Protein AF-A0A9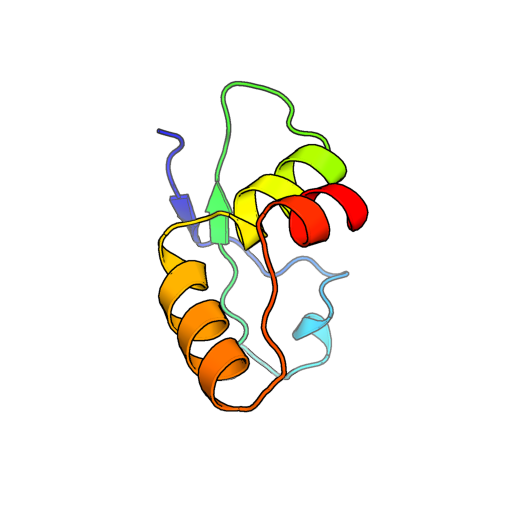62HZV5-F1 (afdb_monomer)

Secondary structure (DSSP, 8-state):
-PPEEE-PPPTTSGGGGS-STTSS---EEE--SS---HHHHHHHHHHSTTTHHHHHHHHHTT----HHHHHH--

Mean predicted aligned error: 6.72 Å

Sequence (74 aa):
MGAIGPCELPSQALLARYGPPKDFVDAYRCELARTVTQAEYVEQFYRSAAFRPERLLLGLFGHGAGDTDAAALA

Radius of gyration: 15.66 Å; Cα contacts (8 Å, |Δi|>4): 63; chains: 1; bounding box: 39×24×37 Å

Solvent-accessible surface area (backbone atoms only — not comparable to full-atom values): 4688 Å² total; per-residue (Å²): 132,55,66,74,43,81,48,79,65,55,86,85,40,85,58,59,81,54,72,70,93,86,47,101,58,88,34,74,45,67,57,65,101,62,93,76,54,71,35,60,50,51,26,50,54,65,63,28,78,85,39,46,62,57,39,51,54,33,36,76,73,76,58,58,68,55,68,70,56,31,59,73,74,71

pLDDT: mean 85.52, std 8.75, range [56.22, 93.5]

Foldseek 3Di:
DWDKDWDDQDCPDPCVPPDPDVDPRTHIDTDDPDDDDPLNVQLCVCVDPVNVVVLVVCVVVVNHDDSVNSNVVD

Structure (mmCIF, N/CA/C/O backbone):
data_AF-A0A962HZV5-F1
#
_entry.id   AF-A0A962HZV5-F1
#
loop_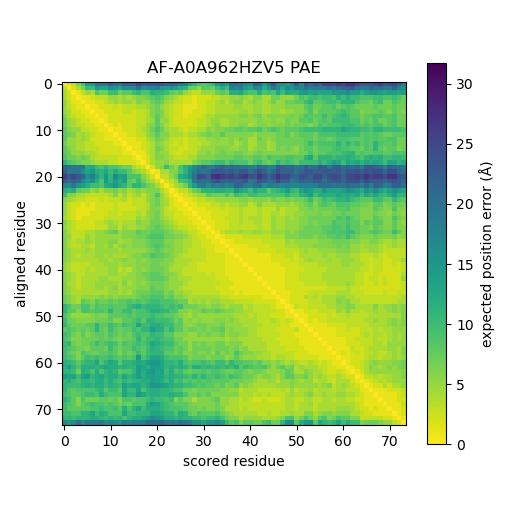
_atom_site.group_PDB
_atom_site.id
_atom_site.type_symbol
_atom_site.label_atom_id
_atom_site.label_alt_id
_atom_site.label_comp_id
_atom_site.label_asym_id
_atom_site.label_entity_id
_atom_site.label_seq_id
_atom_site.pdbx_PDB_ins_code
_atom_site.Cartn_x
_atom_site.Cartn_y
_atom_site.Cartn_z
_atom_site.occupancy
_atom_site.B_iso_or_equiv
_atom_site.auth_seq_id
_atom_site.auth_comp_id
_atom_site.auth_asym_id
_atom_site.auth_atom_id
_atom_site.pdbx_PDB_model_num
ATOM 1 N N . MET A 1 1 ? -15.813 5.708 -7.956 1.00 56.22 1 MET A N 1
ATOM 2 C CA . MET A 1 1 ? -14.859 5.334 -6.889 1.00 56.22 1 MET A CA 1
ATOM 3 C C . MET A 1 1 ? -15.595 4.451 -5.904 1.00 56.22 1 MET A C 1
ATOM 5 O O . MET A 1 1 ? -16.711 4.809 -5.550 1.00 56.22 1 MET A O 1
ATOM 9 N N . GLY A 1 2 ? -15.026 3.303 -5.533 1.00 67.62 2 GLY A N 1
ATOM 10 C CA . GLY A 1 2 ? -15.577 2.478 -4.456 1.00 67.62 2 GLY A CA 1
ATOM 11 C C . GLY A 1 2 ? -15.492 3.215 -3.122 1.00 67.62 2 GLY A C 1
ATOM 12 O O . GLY A 1 2 ? -14.554 3.988 -2.913 1.00 67.62 2 GLY A O 1
ATOM 13 N N . ALA A 1 3 ? -16.478 3.021 -2.249 1.00 84.31 3 ALA A N 1
ATOM 14 C CA . ALA A 1 3 ? -16.412 3.546 -0.892 1.00 84.31 3 ALA A CA 1
ATOM 15 C C . ALA A 1 3 ? -15.332 2.779 -0.115 1.00 84.31 3 ALA A C 1
ATOM 17 O O . ALA A 1 3 ? -15.310 1.548 -0.140 1.00 84.31 3 ALA A O 1
ATOM 18 N N . ILE A 1 4 ? -14.438 3.510 0.551 1.00 91.06 4 ILE A N 1
ATOM 19 C CA . ILE A 1 4 ? -13.443 2.943 1.465 1.00 91.06 4 ILE A CA 1
ATOM 20 C C . ILE A 1 4 ? -14.012 3.066 2.876 1.00 91.06 4 ILE A C 1
ATOM 22 O O . ILE A 1 4 ? -14.436 4.153 3.270 1.00 91.06 4 ILE A O 1
ATOM 26 N N . GLY A 1 5 ? -14.023 1.970 3.629 1.00 93.50 5 GLY A N 1
ATOM 27 C CA . GLY A 1 5 ? -14.512 1.944 5.005 1.00 93.50 5 GLY A CA 1
ATOM 28 C C . GLY A 1 5 ? -13.646 1.072 5.913 1.00 93.50 5 GLY A C 1
ATOM 29 O O . GLY A 1 5 ? -12.930 0.200 5.415 1.00 93.50 5 GLY A O 1
ATOM 30 N N . PRO A 1 6 ? -13.688 1.305 7.236 1.00 92.12 6 PRO A N 1
ATOM 31 C CA . PRO A 1 6 ? -13.042 0.421 8.197 1.00 92.12 6 PRO A CA 1
ATOM 32 C C . PRO A 1 6 ? -13.692 -0.966 8.155 1.00 92.12 6 PRO A C 1
ATOM 34 O O . PRO A 1 6 ? -14.888 -1.099 7.883 1.00 92.12 6 PRO A O 1
ATOM 37 N N . CYS A 1 7 ? -12.915 -2.003 8.441 1.00 91.62 7 CYS A N 1
ATOM 38 C CA . CYS A 1 7 ? -13.424 -3.358 8.600 1.00 91.62 7 CYS A CA 1
ATOM 39 C C . CYS A 1 7 ? -12.733 -4.071 9.763 1.00 91.62 7 CYS A C 1
ATOM 41 O O . CYS A 1 7 ? -11.738 -3.593 10.303 1.00 91.62 7 CYS A O 1
ATOM 43 N N . GLU A 1 8 ? -13.255 -5.234 10.144 1.00 89.94 8 GLU A N 1
ATOM 44 C CA . GLU A 1 8 ? -12.545 -6.111 11.071 1.00 89.94 8 GLU A CA 1
ATOM 45 C C . GLU A 1 8 ? -11.268 -6.649 10.416 1.00 89.94 8 GLU A C 1
ATOM 47 O O . GLU A 1 8 ? -11.234 -6.908 9.207 1.00 89.94 8 GLU A O 1
ATOM 52 N N . LEU A 1 9 ? -10.213 -6.813 11.216 1.00 88.44 9 LEU A N 1
ATOM 53 C CA . LEU A 1 9 ? -8.963 -7.398 10.753 1.00 88.44 9 LEU A CA 1
ATOM 54 C C . LEU A 1 9 ? -9.204 -8.863 10.343 1.00 88.44 9 LEU A C 1
ATOM 56 O O . LEU A 1 9 ? -9.643 -9.660 11.177 1.00 88.44 9 LEU A O 1
ATOM 60 N N . PRO A 1 10 ? -8.897 -9.261 9.093 1.00 88.50 10 PRO A N 1
ATOM 61 C CA . PRO A 1 10 ? -9.045 -10.648 8.675 1.00 88.50 10 PRO A CA 1
ATOM 62 C C . PRO A 1 10 ? -8.197 -11.585 9.540 1.00 88.50 10 PRO A C 1
ATOM 64 O O . PRO A 1 10 ? -7.020 -11.324 9.776 1.00 88.50 10 PRO A O 1
ATOM 67 N N . SER A 1 11 ? -8.762 -12.722 9.947 1.00 86.62 11 SER A N 1
ATOM 68 C CA . SER A 1 11 ? -8.098 -13.693 10.837 1.00 86.62 11 SER A CA 1
ATOM 69 C C . SER A 1 11 ? -6.776 -14.250 10.293 1.00 86.62 11 SER A C 1
ATOM 71 O O . SER A 1 11 ? -5.907 -14.648 11.062 1.00 86.62 11 SER A O 1
ATOM 73 N N . GLN A 1 12 ? -6.614 -14.261 8.969 1.00 88.31 12 GLN A N 1
ATOM 74 C CA . GLN A 1 12 ? -5.411 -14.715 8.266 1.00 88.31 12 GLN A CA 1
ATOM 75 C C . GLN A 1 12 ? -4.421 -13.584 7.935 1.00 88.31 12 GLN A C 1
ATOM 77 O O . GLN A 1 12 ? -3.410 -13.824 7.276 1.00 88.31 12 GLN A O 1
ATOM 82 N N . ALA A 1 13 ? -4.703 -12.342 8.341 1.00 87.25 13 ALA A N 1
ATOM 83 C CA . ALA A 1 13 ? -3.790 -11.232 8.112 1.00 87.25 13 ALA A CA 1
ATOM 84 C C . ALA A 1 13 ? -2.496 -11.438 8.909 1.00 87.25 13 ALA A C 1
ATOM 86 O O . ALA A 1 13 ? -2.527 -11.834 10.072 1.00 87.25 13 ALA A O 1
ATOM 87 N N . LEU A 1 14 ? -1.348 -11.073 8.328 1.00 87.38 14 LEU A N 1
ATOM 88 C CA . LEU A 1 14 ? -0.060 -11.092 9.041 1.00 87.38 14 LEU A CA 1
ATOM 89 C C . LEU A 1 14 ? -0.087 -10.245 10.319 1.00 87.38 14 LEU A C 1
ATOM 91 O O . LEU A 1 14 ? 0.690 -10.494 11.239 1.00 87.38 14 LEU A O 1
ATOM 95 N N . LEU A 1 15 ? -0.982 -9.256 10.368 1.00 85.88 15 LEU A N 1
ATOM 96 C CA . LEU A 1 15 ? -1.179 -8.386 11.516 1.00 85.88 15 LEU A CA 1
ATOM 97 C C . LEU A 1 15 ? -1.933 -9.057 12.673 1.00 85.88 15 LEU A C 1
ATOM 99 O O . LEU A 1 15 ? -1.826 -8.581 13.795 1.00 85.88 15 LEU A O 1
ATOM 103 N N . ALA A 1 16 ? -2.623 -10.182 12.442 1.00 84.69 16 ALA A N 1
ATOM 104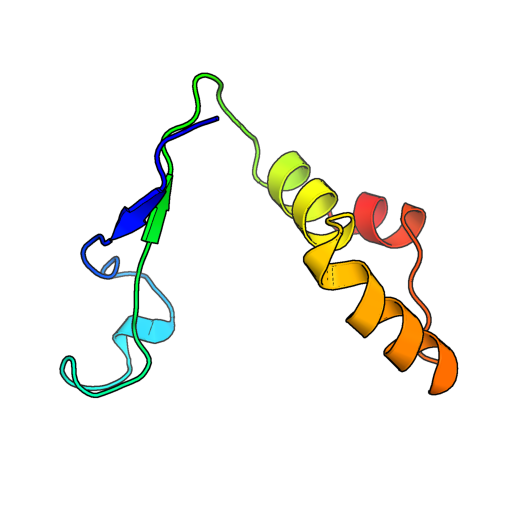 C CA . ALA A 1 16 ? -3.382 -10.900 13.472 1.00 84.69 16 ALA A CA 1
ATOM 105 C C . ALA A 1 16 ? -2.496 -11.460 14.603 1.00 84.69 16 ALA A C 1
ATOM 107 O O . ALA A 1 16 ? -2.999 -11.876 15.642 1.00 84.69 16 ALA A O 1
ATOM 108 N N . ARG A 1 17 ? -1.170 -11.470 14.404 1.00 85.31 17 ARG A N 1
ATOM 109 C CA . ARG A 1 17 ? -0.176 -11.832 15.426 1.00 85.31 17 ARG A CA 1
ATOM 110 C C . ARG A 1 17 ? 0.131 -10.707 16.419 1.00 85.31 17 ARG A C 1
ATOM 112 O O . ARG A 1 17 ? 0.774 -10.974 17.430 1.00 85.31 17 ARG A O 1
ATOM 119 N N . TYR A 1 18 ? -0.234 -9.468 16.097 1.00 80.88 18 TYR A N 1
ATOM 120 C CA . TYR A 1 18 ? -0.049 -8.318 16.979 1.00 80.88 18 TYR A CA 1
ATOM 121 C C . TYR A 1 18 ? -1.274 -8.165 17.888 1.00 80.88 18 TYR A C 1
ATOM 123 O O . TYR A 1 18 ? -2.340 -8.700 17.588 1.00 80.88 18 TYR A O 1
ATOM 131 N N . GLY A 1 19 ? -1.071 -7.562 19.058 1.00 67.06 19 GLY A N 1
ATOM 132 C CA . GLY A 1 19 ? -1.964 -7.651 20.207 1.00 67.06 19 GLY A CA 1
ATOM 133 C C . GLY A 1 19 ? -3.309 -6.922 20.047 1.00 67.06 19 GLY A C 1
ATOM 134 O O . GLY A 1 19 ? -3.696 -6.524 18.950 1.00 67.06 19 GLY A O 1
ATOM 135 N N . PRO A 1 20 ? -4.072 -6.770 21.150 1.00 65.75 20 PRO A N 1
ATOM 136 C CA . PRO A 1 20 ? -5.406 -6.161 21.136 1.00 65.75 20 PRO A CA 1
ATOM 137 C C . PRO A 1 20 ? -5.405 -4.716 20.573 1.00 65.75 20 PRO A C 1
ATOM 139 O O . PRO A 1 20 ? -4.351 -4.086 20.541 1.00 65.75 20 PRO A O 1
ATOM 142 N N . PRO A 1 21 ? -6.580 -4.162 20.187 1.00 59.19 21 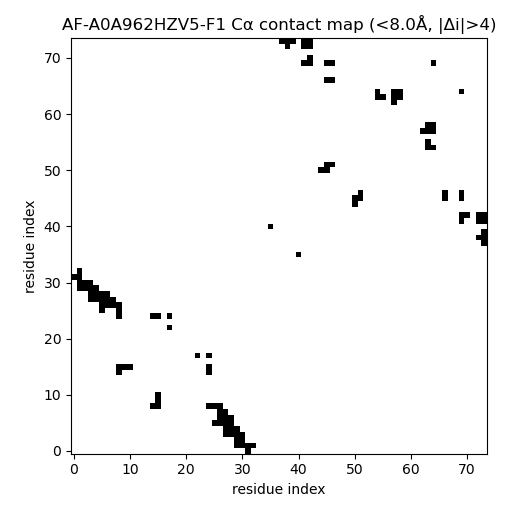PRO A N 1
ATOM 143 C CA . PRO A 1 21 ? -6.802 -3.040 19.238 1.00 59.19 21 PRO A CA 1
ATOM 144 C C . PRO A 1 21 ? -6.181 -1.654 19.536 1.00 59.19 21 PRO A C 1
ATOM 146 O O . PRO A 1 21 ? -6.599 -0.654 18.960 1.00 59.19 21 PRO A O 1
ATOM 149 N N . LYS A 1 22 ? -5.200 -1.560 20.436 1.00 56.94 22 LYS A N 1
ATOM 150 C CA . LYS A 1 22 ? -4.320 -0.393 20.593 1.00 56.94 22 LYS A CA 1
ATOM 151 C C . LYS A 1 22 ? -3.022 -0.497 19.785 1.00 56.94 22 LYS A C 1
ATOM 153 O O . LYS A 1 22 ? -2.278 0.480 19.746 1.00 56.94 22 LYS A O 1
ATOM 158 N N . ASP A 1 23 ? -2.761 -1.645 19.167 1.00 64.62 23 ASP A N 1
ATOM 159 C CA . ASP A 1 23 ? -1.658 -1.819 18.223 1.00 64.62 23 ASP A CA 1
ATOM 160 C C . ASP A 1 23 ? -2.050 -1.314 16.825 1.00 64.62 23 ASP A C 1
ATOM 162 O O . ASP A 1 23 ? -3.231 -1.229 16.495 1.00 64.62 23 ASP A O 1
ATOM 166 N N . PHE A 1 24 ? -1.055 -0.962 16.004 1.00 74.62 24 PHE A N 1
ATOM 167 C CA . PHE A 1 24 ? -1.205 -0.470 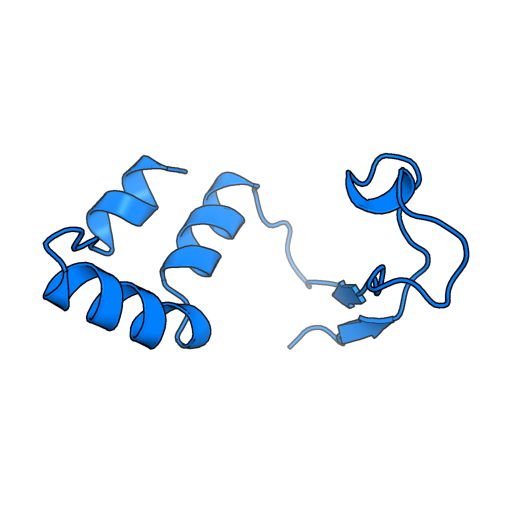14.625 1.00 74.62 24 PHE A CA 1
ATOM 168 C C . PHE A 1 24 ? -1.761 -1.559 13.673 1.00 74.62 24 PHE A C 1
ATOM 170 O O . PHE A 1 24 ? -1.067 -2.017 12.765 1.00 74.62 24 PHE A O 1
ATOM 177 N N . VAL A 1 25 ? -2.994 -2.019 13.910 1.00 86.69 25 VAL A N 1
ATOM 178 C CA . VAL A 1 25 ? -3.669 -3.125 13.202 1.00 86.69 25 VAL A CA 1
ATOM 179 C C . VAL A 1 25 ? -4.927 -2.677 12.450 1.00 86.69 25 VAL A C 1
ATOM 181 O O . VAL A 1 25 ? -5.847 -3.468 12.238 1.00 86.69 25 VAL A O 1
ATOM 184 N N . ASP A 1 26 ? -4.975 -1.408 12.041 1.00 86.75 26 ASP A N 1
ATOM 185 C CA . ASP A 1 26 ? -6.094 -0.862 11.276 1.00 86.75 26 ASP A CA 1
ATOM 186 C C . ASP A 1 26 ? -6.331 -1.660 9.986 1.00 86.75 26 ASP A C 1
ATOM 188 O O . ASP A 1 26 ? -5.402 -1.987 9.241 1.00 86.75 26 ASP A O 1
ATOM 192 N N . ALA A 1 27 ? -7.599 -1.953 9.706 1.00 89.75 27 ALA A N 1
ATOM 193 C CA . ALA A 1 27 ? -8.020 -2.669 8.513 1.00 89.75 27 ALA A CA 1
ATOM 194 C C . ALA A 1 27 ? -9.094 -1.872 7.769 1.00 89.75 27 ALA A C 1
ATOM 196 O O . ALA A 1 27 ? -10.052 -1.365 8.357 1.00 89.75 27 ALA A O 1
ATOM 197 N N . TYR A 1 28 ? -8.929 -1.780 6.451 1.00 91.25 28 TYR A N 1
ATOM 198 C CA . TYR A 1 28 ? -9.840 -1.070 5.564 1.00 91.25 28 TYR A CA 1
ATOM 199 C C . TYR A 1 28 ? -1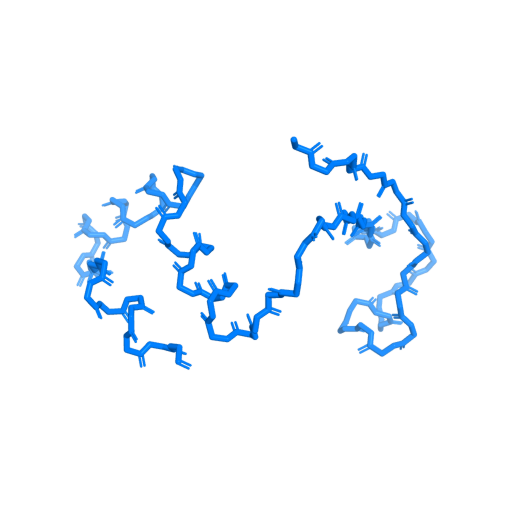0.253 -1.964 4.403 1.00 91.25 28 TYR A C 1
ATOM 201 O O . TYR A 1 28 ? -9.460 -2.753 3.885 1.00 91.25 28 TYR A O 1
ATOM 209 N N . ARG A 1 29 ? -11.492 -1.786 3.950 1.00 92.31 29 ARG A N 1
ATOM 210 C CA . ARG A 1 29 ? -12.059 -2.472 2.793 1.00 92.31 29 ARG A CA 1
ATOM 211 C C . ARG A 1 29 ? -12.606 -1.460 1.795 1.00 92.31 29 ARG A C 1
ATOM 213 O O . ARG A 1 29 ? -13.157 -0.428 2.169 1.00 92.31 29 ARG A O 1
ATOM 220 N N . CYS A 1 30 ? -12.469 -1.790 0.517 1.00 92.19 30 CYS A N 1
ATOM 221 C CA . CYS A 1 30 ? -13.078 -1.073 -0.593 1.00 92.19 30 CYS A CA 1
ATOM 222 C C . CYS A 1 30 ? -13.823 -2.076 -1.473 1.00 92.19 30 CYS A C 1
ATOM 224 O O . CYS A 1 30 ? -13.295 -3.151 -1.766 1.00 92.19 30 CYS A O 1
ATOM 226 N N . GLU A 1 31 ? -15.037 -1.732 -1.894 1.00 90.81 31 GLU A N 1
ATOM 227 C CA . GLU A 1 31 ? -15.784 -2.520 -2.873 1.00 90.81 31 GLU A CA 1
ATOM 228 C C . GLU A 1 31 ? -15.643 -1.907 -4.265 1.00 90.81 31 GLU A C 1
ATOM 230 O O . GLU A 1 31 ? -15.857 -0.710 -4.472 1.00 90.81 31 GLU A O 1
ATOM 235 N N . LEU A 1 32 ? -15.261 -2.739 -5.233 1.00 89.81 32 LEU A N 1
ATOM 236 C CA . LEU A 1 32 ? -15.056 -2.337 -6.619 1.00 89.81 32 LEU A CA 1
ATOM 237 C C . LEU A 1 32 ? -16.181 -2.897 -7.489 1.00 89.81 32 LEU A C 1
ATOM 239 O O . LEU A 1 32 ? -16.588 -4.043 -7.330 1.00 89.81 32 LEU A O 1
ATOM 243 N N . ALA A 1 33 ? -16.636 -2.110 -8.465 1.00 91.50 33 ALA A N 1
ATOM 244 C CA . ALA A 1 33 ? -17.666 -2.527 -9.424 1.00 91.50 33 ALA A CA 1
ATOM 245 C C . ALA A 1 33 ? -17.186 -3.600 -10.425 1.00 91.50 33 ALA A C 1
ATOM 247 O O . ALA A 1 33 ? -17.956 -4.046 -11.272 1.00 91.50 33 ALA A O 1
ATOM 248 N N . ARG A 1 34 ? -15.906 -3.986 -10.361 1.00 92.50 34 ARG A N 1
ATOM 249 C CA . ARG A 1 34 ? -15.293 -5.011 -11.203 1.00 92.50 34 ARG A CA 1
ATOM 250 C C . ARG A 1 34 ? -14.410 -5.924 -10.366 1.00 92.50 34 ARG A C 1
ATOM 252 O O . ARG A 1 34 ? -13.832 -5.484 -9.372 1.00 92.50 34 ARG A O 1
ATOM 259 N N . THR A 1 35 ? -14.223 -7.147 -10.843 1.00 92.38 35 THR A N 1
ATOM 260 C CA . THR A 1 35 ? -13.166 -8.031 -10.348 1.00 92.38 35 THR A CA 1
ATOM 261 C C . THR A 1 35 ? -11.800 -7.474 -10.745 1.00 92.38 35 THR A C 1
ATOM 263 O O . THR A 1 35 ? -11.619 -6.975 -11.860 1.00 92.38 35 THR A O 1
ATOM 266 N N . VAL A 1 36 ? -10.852 -7.552 -9.814 1.00 91.75 36 VAL A N 1
ATOM 267 C CA . VAL A 1 36 ? -9.447 -7.191 -10.008 1.00 91.75 36 VAL A CA 1
ATOM 268 C C . VAL A 1 36 ? -8.616 -8.405 -9.629 1.00 91.75 36 VAL A C 1
ATOM 270 O O . VAL A 1 36 ? -8.790 -8.963 -8.546 1.00 91.75 36 VAL A O 1
ATOM 273 N N . THR A 1 37 ? -7.755 -8.843 -10.536 1.00 93.31 37 THR A N 1
ATOM 274 C CA . THR A 1 37 ? -6.796 -9.916 -10.269 1.00 93.31 37 THR A CA 1
ATOM 275 C C . THR A 1 37 ? -5.683 -9.423 -9.346 1.00 93.31 37 THR A C 1
ATOM 277 O O . THR A 1 37 ? -5.407 -8.227 -9.257 1.00 93.31 37 THR A O 1
ATOM 280 N N . GLN A 1 38 ? -5.010 -10.345 -8.659 1.00 90.31 38 GLN A N 1
ATOM 281 C CA . GLN A 1 38 ? -3.868 -9.991 -7.814 1.00 90.31 38 GLN A CA 1
ATOM 282 C C . GLN A 1 38 ? -2.752 -9.306 -8.622 1.00 90.31 38 GLN A C 1
ATOM 284 O O . GLN A 1 38 ? -2.206 -8.312 -8.157 1.00 90.31 38 GLN A O 1
ATOM 289 N N . ALA A 1 39 ? -2.484 -9.787 -9.840 1.00 91.50 39 ALA A N 1
ATOM 290 C CA . ALA A 1 39 ? -1.516 -9.207 -10.770 1.00 91.50 39 ALA A CA 1
ATOM 291 C C . ALA A 1 39 ? -1.837 -7.735 -11.091 1.00 91.50 39 ALA A C 1
ATOM 293 O O . ALA A 1 39 ? -1.014 -6.850 -10.863 1.00 91.50 39 ALA A O 1
ATOM 294 N N . GLU A 1 40 ? -3.077 -7.447 -11.511 1.00 91.94 40 GLU A N 1
ATOM 295 C CA . GLU A 1 40 ? -3.529 -6.071 -11.770 1.00 91.94 40 GLU A CA 1
ATOM 296 C C . GLU A 1 40 ? -3.423 -5.183 -10.522 1.00 91.94 40 GLU A C 1
ATOM 298 O O . GLU A 1 40 ? -3.071 -4.008 -10.621 1.00 91.94 40 GLU A O 1
ATOM 303 N N . TYR A 1 41 ? -3.753 -5.722 -9.343 1.00 90.50 41 TYR A N 1
ATOM 304 C CA . TYR A 1 41 ? -3.662 -4.974 -8.091 1.00 90.50 41 TYR A CA 1
ATOM 305 C C . TYR A 1 41 ? -2.211 -4.604 -7.758 1.00 90.50 41 TYR A C 1
ATOM 307 O O . TYR A 1 41 ? -1.941 -3.444 -7.446 1.00 90.50 41 TYR A O 1
ATOM 315 N N . VAL A 1 42 ? -1.286 -5.563 -7.856 1.00 91.06 42 VAL A N 1
ATOM 316 C CA . VAL A 1 42 ? 0.145 -5.368 -7.579 1.00 91.06 42 VAL A CA 1
ATOM 317 C C . VAL A 1 42 ? 0.750 -4.344 -8.536 1.00 91.06 42 VAL A C 1
ATOM 319 O O . VAL A 1 42 ? 1.374 -3.383 -8.077 1.00 91.06 42 VAL A O 1
ATOM 322 N N . GLU A 1 43 ? 0.514 -4.483 -9.844 1.00 91.94 43 GLU A N 1
ATOM 323 C CA . GLU A 1 43 ? 1.031 -3.535 -10.836 1.00 91.94 43 GLU A CA 1
ATOM 324 C C . GLU A 1 43 ? 0.528 -2.112 -10.540 1.00 91.94 43 GLU A C 1
ATOM 326 O O . GLU A 1 43 ? 1.311 -1.165 -10.426 1.00 91.94 43 GLU A O 1
ATOM 331 N N . GLN A 1 44 ? -0.783 -1.950 -10.342 1.00 90.69 44 GLN A N 1
ATOM 332 C CA . GLN A 1 44 ? -1.382 -0.635 -10.115 1.00 90.69 44 GLN A CA 1
ATOM 333 C C . GLN A 1 44 ? -0.959 -0.011 -8.780 1.00 90.69 44 GLN A C 1
ATOM 335 O O . GLN A 1 44 ? -0.828 1.213 -8.697 1.00 90.69 44 GLN A O 1
ATOM 340 N N . PHE A 1 45 ? -0.712 -0.819 -7.746 1.00 89.69 45 PHE A N 1
ATOM 341 C CA . PHE A 1 45 ? -0.206 -0.347 -6.459 1.00 89.69 45 PHE A CA 1
ATOM 342 C C . PHE A 1 45 ? 1.173 0.314 -6.608 1.00 89.69 45 PHE A C 1
ATOM 344 O O . PHE A 1 45 ? 1.345 1.476 -6.226 1.00 89.69 45 PHE A O 1
ATOM 351 N N . TYR A 1 46 ? 2.129 -0.367 -7.248 1.00 88.62 46 TYR A N 1
ATOM 352 C CA . TYR A 1 46 ? 3.501 0.132 -7.430 1.00 88.62 46 TYR A CA 1
ATOM 353 C C . TYR A 1 46 ? 3.628 1.265 -8.462 1.00 88.62 46 TYR A C 1
ATOM 355 O O . TYR A 1 46 ? 4.619 2.008 -8.477 1.00 88.62 46 TYR A O 1
ATOM 363 N N . ARG A 1 47 ? 2.609 1.439 -9.307 1.00 90.00 47 ARG A N 1
ATOM 364 C CA . ARG A 1 47 ? 2.482 2.564 -10.247 1.00 90.00 47 ARG A CA 1
ATOM 365 C C . ARG A 1 47 ? 1.683 3.743 -9.687 1.00 90.00 47 ARG A C 1
ATOM 367 O O . ARG A 1 47 ? 1.621 4.801 -10.317 1.00 90.00 47 ARG A O 1
ATOM 374 N N . SER A 1 48 ? 1.073 3.590 -8.511 1.00 89.62 48 SER A N 1
ATOM 375 C CA . SER A 1 48 ? 0.226 4.617 -7.907 1.00 89.62 48 SER A CA 1
ATOM 376 C C . SER A 1 48 ? 1.009 5.883 -7.547 1.00 89.62 48 SER A C 1
ATOM 378 O O . SER A 1 48 ? 2.192 5.843 -7.206 1.00 89.62 48 SER A O 1
ATOM 380 N N . ALA A 1 49 ? 0.333 7.035 -7.575 1.00 87.00 49 ALA A N 1
ATOM 381 C CA . ALA A 1 49 ? 0.952 8.321 -7.251 1.00 87.00 49 ALA A CA 1
ATOM 382 C C . ALA A 1 49 ? 1.535 8.374 -5.828 1.00 87.00 49 ALA A C 1
ATOM 384 O O . ALA A 1 49 ? 2.539 9.048 -5.618 1.00 87.00 49 ALA A O 1
ATOM 385 N N . ALA A 1 50 ? 0.943 7.637 -4.883 1.00 87.12 50 ALA A N 1
ATOM 386 C CA . ALA A 1 50 ? 1.412 7.561 -3.502 1.00 87.12 50 ALA A CA 1
ATOM 387 C C . ALA A 1 50 ? 2.793 6.896 -3.383 1.00 87.12 50 ALA A C 1
ATOM 389 O O . ALA A 1 50 ? 3.569 7.263 -2.508 1.00 87.12 50 ALA A O 1
ATOM 390 N N . PHE A 1 51 ? 3.123 5.969 -4.288 1.00 85.75 51 PHE A N 1
ATOM 391 C CA . PHE A 1 51 ? 4.377 5.214 -4.249 1.00 85.75 51 PHE A CA 1
ATOM 392 C C . PHE A 1 51 ? 5.517 5.867 -5.058 1.00 85.75 51 PHE A C 1
ATOM 394 O O . PHE A 1 51 ? 6.689 5.513 -4.926 1.00 85.75 51 PHE A O 1
ATOM 401 N N . ARG A 1 52 ? 5.207 6.872 -5.890 1.00 85.69 52 ARG A N 1
ATOM 402 C CA . ARG A 1 52 ? 6.205 7.573 -6.722 1.00 85.69 52 ARG A CA 1
ATOM 403 C C . ARG A 1 52 ? 7.278 8.320 -5.912 1.00 85.69 52 ARG A C 1
ATOM 405 O O . ARG A 1 52 ? 8.436 8.241 -6.321 1.00 85.69 52 ARG A O 1
ATOM 412 N N . PRO A 1 53 ? 6.964 9.021 -4.800 1.00 89.44 53 PRO A N 1
ATOM 413 C CA . PRO A 1 53 ? 7.987 9.671 -3.980 1.00 89.44 53 PRO A CA 1
ATOM 414 C C . PRO A 1 53 ? 8.991 8.675 -3.398 1.00 89.44 53 PRO A C 1
ATOM 416 O O . PRO A 1 53 ? 10.192 8.923 -3.452 1.00 89.44 53 PRO A O 1
ATOM 419 N N . GLU A 1 54 ? 8.518 7.527 -2.905 1.00 87.56 54 GLU A N 1
ATOM 420 C CA . GLU A 1 54 ? 9.385 6.475 -2.365 1.00 87.56 54 GLU A CA 1
ATOM 421 C C . GLU A 1 54 ? 10.328 5.929 -3.443 1.00 87.56 54 GLU A C 1
ATOM 423 O O . GLU A 1 54 ? 11.540 5.894 -3.242 1.00 87.56 54 GLU A O 1
ATOM 428 N N . ARG A 1 55 ? 9.805 5.617 -4.636 1.00 85.88 55 ARG A N 1
ATOM 429 C CA . ARG A 1 55 ? 10.623 5.182 -5.784 1.00 85.88 55 ARG A CA 1
ATOM 430 C C . ARG A 1 55 ? 11.665 6.214 -6.205 1.00 85.88 55 ARG A C 1
ATOM 432 O O . ARG A 1 55 ? 12.774 5.838 -6.580 1.00 85.88 55 ARG A O 1
ATOM 439 N N . LEU A 1 56 ? 11.329 7.503 -6.145 1.00 88.69 56 LEU A N 1
ATOM 440 C CA . LEU A 1 56 ? 12.281 8.572 -6.440 1.00 88.69 56 LEU A CA 1
ATOM 441 C C . LEU A 1 56 ? 13.429 8.575 -5.423 1.00 88.69 56 LEU A C 1
ATOM 443 O O . LEU A 1 56 ? 14.589 8.612 -5.825 1.00 88.69 56 LEU A O 1
ATOM 447 N N . LEU A 1 57 ? 13.113 8.491 -4.127 1.00 91.00 57 LEU A N 1
ATOM 448 C CA . LEU A 1 57 ? 14.116 8.428 -3.062 1.00 91.00 57 LEU A CA 1
ATOM 449 C C . LEU A 1 57 ? 15.001 7.185 -3.198 1.00 91.00 57 LEU A C 1
ATOM 451 O O . LEU A 1 57 ? 16.221 7.307 -3.155 1.00 91.00 57 LEU A O 1
ATOM 455 N N . LEU A 1 58 ? 14.414 6.011 -3.441 1.00 89.06 58 LEU A N 1
ATOM 456 C CA . LEU A 1 58 ? 15.167 4.780 -3.702 1.00 89.06 58 LEU A CA 1
ATOM 457 C C . LEU A 1 58 ? 16.105 4.929 -4.908 1.00 89.06 58 LEU A C 1
ATOM 459 O O . LEU A 1 58 ? 17.254 4.494 -4.849 1.00 89.06 58 LEU A O 1
ATOM 463 N N . GLY A 1 59 ? 15.661 5.617 -5.964 1.00 91.31 59 GLY A N 1
ATOM 464 C CA . GLY A 1 59 ? 16.499 5.974 -7.109 1.00 91.31 59 GLY A CA 1
ATOM 465 C C . GLY A 1 59 ? 17.718 6.817 -6.736 1.00 91.31 59 GLY A C 1
ATOM 466 O O . GLY A 1 59 ? 18.813 6.545 -7.226 1.00 91.31 59 GLY A O 1
ATOM 467 N N . LEU A 1 60 ? 17.565 7.780 -5.822 1.00 92.06 60 LEU A N 1
ATOM 468 C CA . LEU A 1 60 ? 18.681 8.595 -5.323 1.00 92.06 60 LEU A CA 1
ATOM 469 C C . LEU A 1 60 ? 19.706 7.775 -4.523 1.00 92.06 60 LEU A C 1
ATOM 471 O O . LEU A 1 60 ? 20.880 8.134 -4.499 1.00 92.06 60 LEU A O 1
ATOM 475 N N . PHE A 1 61 ? 19.288 6.662 -3.915 1.00 93.19 61 PHE A N 1
ATOM 476 C CA . PHE A 1 61 ? 20.168 5.734 -3.195 1.00 93.19 61 PHE A CA 1
ATOM 477 C C . PHE A 1 61 ? 20.726 4.597 -4.071 1.00 93.19 61 PHE A C 1
ATOM 479 O O . PHE A 1 61 ? 21.385 3.701 -3.553 1.00 93.19 61 PHE A O 1
ATOM 486 N N . GLY A 1 62 ? 20.487 4.617 -5.389 1.00 89.31 62 GLY A N 1
ATOM 487 C CA . GLY A 1 62 ? 20.975 3.589 -6.319 1.00 89.31 62 GLY A CA 1
ATOM 488 C C . GLY A 1 62 ? 20.085 2.344 -6.434 1.00 89.31 62 GLY A C 1
ATOM 489 O O . GLY A 1 62 ? 20.467 1.382 -7.093 1.00 89.31 62 GLY A O 1
ATOM 490 N N . HIS A 1 63 ? 18.887 2.369 -5.847 1.00 86.25 63 HIS A N 1
ATOM 491 C CA . HIS A 1 63 ? 17.882 1.301 -5.895 1.00 86.25 63 HIS A CA 1
ATOM 492 C C . HIS A 1 63 ? 16.661 1.707 -6.736 1.00 86.25 63 HIS A C 1
ATOM 494 O O . HIS A 1 63 ? 15.515 1.465 -6.361 1.00 86.25 63 HIS A O 1
ATOM 500 N N . GLY A 1 64 ? 16.894 2.391 -7.859 1.00 83.62 64 GLY A N 1
ATOM 501 C CA . GLY A 1 64 ? 15.817 2.878 -8.721 1.00 83.62 64 GLY A CA 1
ATOM 502 C C . GLY A 1 64 ? 14.967 1.743 -9.296 1.00 83.62 64 GLY A C 1
ATOM 503 O O . GLY A 1 64 ? 15.505 0.732 -9.735 1.00 83.62 64 GLY A O 1
ATOM 504 N N . ALA A 1 65 ? 13.647 1.945 -9.320 1.00 84.00 65 ALA A N 1
ATOM 505 C CA . ALA A 1 65 ? 12.682 1.017 -9.908 1.00 84.00 65 ALA A CA 1
ATOM 506 C C . ALA A 1 65 ? 11.672 1.756 -10.807 1.00 84.00 65 ALA A C 1
ATOM 508 O O . ALA A 1 65 ? 11.136 2.820 -10.458 1.00 84.00 65 ALA A O 1
ATOM 509 N N . GLY A 1 66 ? 11.423 1.189 -11.984 1.00 84.94 66 GLY A N 1
ATOM 510 C CA . GLY A 1 66 ? 10.558 1.692 -13.044 1.00 84.94 66 GLY A CA 1
ATOM 511 C C . GLY A 1 66 ? 9.175 1.038 -13.078 1.00 84.94 66 GLY A C 1
ATOM 512 O O . GLY A 1 66 ? 8.872 0.099 -12.349 1.00 84.94 66 GLY A O 1
ATOM 513 N N . ASP A 1 67 ? 8.314 1.541 -13.964 1.00 84.25 67 ASP A N 1
ATOM 514 C CA . ASP A 1 67 ? 6.996 0.933 -14.200 1.00 84.25 67 ASP A CA 1
ATOM 515 C C . ASP A 1 67 ? 7.120 -0.443 -14.872 1.00 84.25 67 ASP A C 1
ATOM 517 O O . ASP A 1 67 ? 6.282 -1.312 -14.657 1.00 84.25 67 ASP A O 1
ATOM 521 N N . THR A 1 68 ? 8.187 -0.656 -15.645 1.00 84.50 68 THR A N 1
ATOM 522 C CA . THR A 1 68 ? 8.511 -1.953 -16.251 1.00 84.50 68 THR A CA 1
ATOM 523 C C . THR A 1 68 ? 8.819 -3.011 -15.192 1.00 84.50 68 THR A C 1
ATOM 525 O O . THR A 1 68 ? 8.408 -4.156 -15.343 1.00 84.50 68 THR A O 1
ATOM 528 N N . ASP A 1 69 ? 9.483 -2.626 -14.098 1.00 85.81 69 ASP A N 1
ATOM 529 C CA . ASP A 1 69 ? 9.775 -3.539 -12.988 1.00 85.81 69 ASP A CA 1
ATOM 530 C C . ASP A 1 69 ? 8.494 -3.898 -12.226 1.00 85.81 69 ASP A C 1
ATOM 532 O O . ASP A 1 69 ? 8.297 -5.049 -11.852 1.00 85.81 69 ASP A O 1
ATOM 536 N N . ALA A 1 70 ? 7.577 -2.936 -12.064 1.00 84.19 70 ALA A N 1
ATOM 537 C CA . ALA A 1 70 ? 6.262 -3.189 -11.474 1.00 84.19 70 ALA A CA 1
ATOM 538 C C . ALA A 1 70 ? 5.436 -4.191 -12.299 1.00 84.19 70 ALA A C 1
ATOM 540 O O . ALA A 1 70 ? 4.774 -5.050 -11.722 1.00 84.19 70 ALA A O 1
ATOM 541 N N . ALA A 1 71 ? 5.512 -4.118 -13.631 1.00 83.25 71 ALA A N 1
ATOM 542 C CA . ALA A 1 71 ? 4.858 -5.078 -14.518 1.00 83.25 71 ALA A CA 1
ATOM 543 C C . ALA A 1 71 ? 5.477 -6.488 -14.447 1.00 83.25 71 ALA A C 1
ATOM 545 O O . ALA A 1 71 ? 4.788 -7.462 -14.719 1.00 83.25 71 ALA A O 1
ATOM 546 N N . ALA A 1 72 ? 6.754 -6.616 -14.069 1.00 87.06 72 ALA A N 1
ATOM 547 C CA . ALA A 1 72 ? 7.426 -7.910 -13.917 1.00 87.06 72 ALA A CA 1
ATOM 548 C C . ALA A 1 72 ? 7.123 -8.618 -12.580 1.00 87.06 72 ALA A C 1
ATOM 550 O O . ALA A 1 72 ? 7.439 -9.797 -12.429 1.00 87.06 72 ALA A O 1
ATOM 551 N N . LEU A 1 73 ? 6.549 -7.904 -11.604 1.00 78.31 73 LEU A N 1
ATOM 552 C CA . LEU A 1 73 ? 6.141 -8.446 -10.300 1.00 78.31 73 LEU A CA 1
ATOM 553 C C . LEU A 1 73 ? 4.730 -9.058 -10.308 1.00 78.31 73 LEU A C 1
ATOM 555 O O . LEU A 1 73 ? 4.362 -9.729 -9.341 1.00 78.31 73 LEU A O 1
ATOM 559 N N . ALA A 1 74 ? 3.945 -8.759 -11.344 1.00 64.75 74 ALA A N 1
ATOM 560 C CA . ALA A 1 74 ? 2.554 -9.167 -11.518 1.00 64.75 74 ALA A CA 1
ATOM 561 C C . ALA A 1 74 ? 2.449 -10.529 -12.220 1.00 64.75 74 ALA A C 1
ATOM 563 O O . ALA A 1 74 ? 1.561 -11.313 -11.811 1.00 64.75 74 ALA A O 1
#

=== Feature glossary ===
Reading guide. The protein is described through the following features:

Foldseek 3Di. A 3Di character summarizes, for each residue, the relative orientation of the Cα frame of its nearest spatial neighbor. Because it encodes fold topology rather than chemistry, 3Di alignments detect remote structural similarity that sequence alignment misses.

Contact-map, Ramachandran, and PAE plots. Plot images: a contact map (which residues are close in 3D, as an N×N binary image), a Ramachandran scatter (backbone torsion angles, revealing secondary-structure composition at a glance), and — for AlphaFold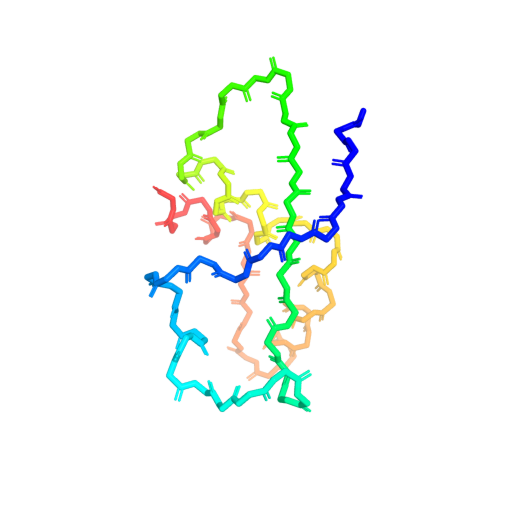 structures — a PAE heatmap (pairwise prediction confidence).

Radius of gyration, Cα contacts, bounding box. Radius of gyration (Rg) is the root-mean-square distance of Cα atoms from their centroid — a single number for overall size and compactness. A globular domain of N residues has Rg ≈ 2.2·N^0.38 Å; an extended or disordered chain has a much larger Rg. The Cα contact count is the number of residue pairs whose Cα atoms are within 8 Å and are more than four positions apart in sequence — a standard proxy for tertiary packing density. The bounding box is the smallest axis-aligned box enclosing all Cα atoms.

Secondary structure (8-state, DSSP). Eight-state secondary structure (DSSP): H is the canonical α-helix, G the tighter 3₁₀-helix, I the wider π-helix; E/B are β-structure, T and S are turns and bends, and '-' is everything else. DSSP derives these from the pattern of main-chain N–H···O=C hydrogen bonds, not from the sequence.

B-factor. B-factor (Debye–Waller factor) reflects atomic displacement in the crystal lattice. It is an experimental observable (units Å²), not a prediction; low values mean the atom is pinned down, high values mean it moves or is heterogeneous across the crystal.

pLDDT. pLDDT is the predicted lDDT-Cα score: AlphaFold's confidence that the local environment of each residue (all inter-atomic distances within 15 Å) is correctly placed. It is a per-residue number between 0 and 100, with higher meaning more reliable.

Nearest PDB structures. Nearest PDB neighbors are the top structural matches found by Foldseek when searching this structure against the entire Protein Data Bank. Each hit reports a TM-score (0 to 1; >0.5 almost always implies the same fold) and an E-value. These are *structural* homologs — they may share no detectable sequence similarity.

Solvent-accessible surface area. Accessible surface area quantifies burial. A residue with SASA near zero is packed into the hydrophobic core; one with SASA >100 Å² sits on the surface. Computed here via the Shrake–Rupley numerical algorithm with a 1.4 Å probe.

Rendered structure images. Structure images are PyMOL renders from six orthogonal camera directions. Cartoon representation draws helices as coils and strands as arrows; sticks shows the backbone as bonds; surface shows the solvent-excluded envelope. Rainbow coloring maps sequence position to hue (blue→red, N→C); chain coloring assigns a distinct color per polypeptide.

Backbone torsions (φ/ψ). φ (phi) and ψ (psi) 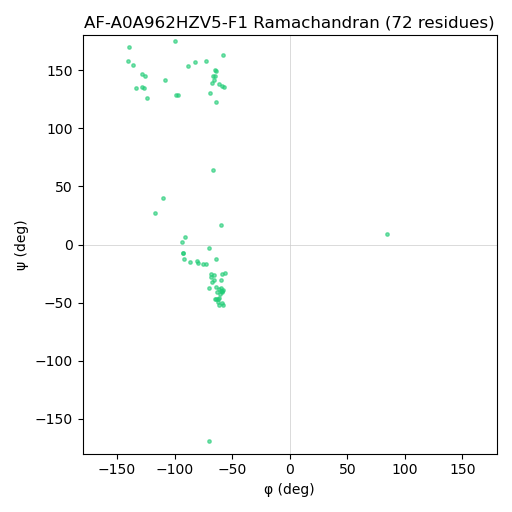are the two rotatable backbone dihedrals per residue: φ is the C(i-1)–N–Cα–C torsion, ψ is the N–Cα–C–N(i+1) torsion, both in degrees on (−180°, 180°]. α-helical residues cluster near (−60°, −45°); β-strand residues near (−120°, +130°). A Ramachandran plot is simply a scatter of (φ, ψ) for every residue.

Predicted aligned error. Predicted Aligned Error (PAE) is an AlphaFold confidence matrix: entry (i, j) is the expected error in the position of residue j, in ångströms, when the prediction is superimposed on the true structure at residue i. Low PAE within a block of residues means that block is internally rigid and well-predicted; high PAE between two blocks means their relative placement is uncertain even if each block individually is confident.

mmCIF coordinates. Structure coordinates are given as an mmCIF _atom_site loop: one row per atom with element, residue name, chain id, sequence number, and x/y/z position in Å. Only the four main-chain atoms per residue are included here; side cha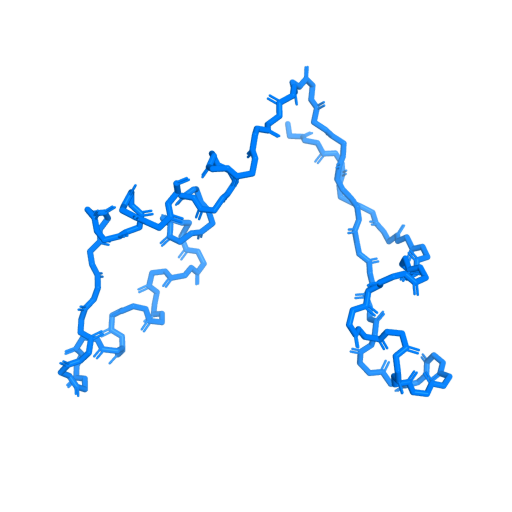ins are omitted to keep the record compact.

InterPro / GO / CATH / organism. Database cross-references. InterPro integrates a dozen domain/family signature databases into unified entries with residue-range hits. GO terms attach function/process/location labels with evidence codes. CATH codes position the fold in a four-level structural taxonomy. Organism is the NCBI-taxonomy species name.

Secondary structure (3-state, P-SEA). SS3 is a coarse helix/strand/coil call (letters a/b/c) made by the P-SEA algorithm from inter-Cα distances and dihedrals. It is less detailed than DSSP but needs only Cα positions.

Sequence. Sequence gives the chain of amino acids in standard one-letter code (A=alanine, C=cysteine, …, Y=tyrosine), read N→C. It is the only feature that is directly encoded by the gene; all structural features are derived from the folded form of this sequence.